Protein AF-A0A0F9DGE2-F1 (afdb_monomer_lite)

Organism: NCBI:txid412755

pLDDT: mean 84.99, std 13.44, range [42.97, 97.75]

Foldseek 3Di:
DPPQPFQDKDKDKAQAQALPDKDASVAWFQKKKKFWPDADDQKKKFKDQPSPDGPDIDGHDPDDRMDIGNGHTGRMMTIGIPHNPDIIMMIMITGD

Structure (mmCIF, N/CA/C/O backbone):
data_AF-A0A0F9DGE2-F1
#
_entry.id   AF-A0A0F9DGE2-F1
#
loop_
_atom_site.group_PDB
_atom_site.id
_atom_site.type_symbol
_atom_site.label_atom_id
_atom_site.label_alt_id
_atom_site.label_comp_id
_atom_site.label_asym_id
_atom_site.label_entity_id
_atom_site.label_seq_id
_atom_site.pdbx_PDB_ins_code
_atom_site.Cartn_x
_atom_site.Cartn_y
_atom_site.Cartn_z
_atom_site.occupancy
_atom_site.B_iso_or_equiv
_atom_site.auth_seq_id
_atom_site.auth_comp_id
_atom_site.auth_asym_id
_atom_site.auth_atom_id
_atom_site.pdbx_PDB_model_num
ATOM 1 N N . MET A 1 1 ? 24.549 9.721 -8.615 1.00 42.97 1 MET A N 1
ATOM 2 C CA . MET A 1 1 ? 23.236 9.064 -8.483 1.00 42.97 1 MET A CA 1
ATOM 3 C C . MET A 1 1 ? 22.305 9.758 -9.458 1.00 42.97 1 MET A C 1
ATOM 5 O O . MET A 1 1 ? 22.054 10.942 -9.276 1.00 42.97 1 MET A O 1
ATOM 9 N N . SER A 1 2 ? 21.914 9.107 -10.554 1.00 44.94 2 SER A N 1
ATOM 10 C CA . SER A 1 2 ? 20.834 9.635 -11.393 1.00 44.94 2 SER A CA 1
ATOM 11 C C . SER A 1 2 ? 19.549 9.560 -10.579 1.00 44.94 2 SER A C 1
ATOM 13 O O . SER A 1 2 ? 19.305 8.535 -9.950 1.00 44.94 2 SER A O 1
ATOM 15 N N . ALA A 1 3 ? 18.761 10.632 -10.552 1.00 54.97 3 ALA A N 1
ATOM 16 C CA . ALA A 1 3 ? 17.443 10.595 -9.936 1.00 54.97 3 ALA A CA 1
ATOM 17 C C . ALA A 1 3 ? 16.636 9.462 -10.587 1.00 54.97 3 ALA A C 1
ATOM 19 O O . ALA A 1 3 ? 16.430 9.494 -11.804 1.00 54.97 3 ALA A O 1
ATOM 20 N N . ASN A 1 4 ? 16.229 8.461 -9.801 1.00 56.50 4 ASN A N 1
ATOM 21 C CA . ASN A 1 4 ? 15.219 7.500 -10.230 1.00 56.50 4 ASN A CA 1
ATOM 22 C C . ASN A 1 4 ? 14.004 8.336 -10.631 1.00 56.50 4 ASN A C 1
ATOM 24 O O . ASN A 1 4 ? 13.444 9.062 -9.809 1.00 56.50 4 ASN A O 1
ATOM 28 N N . LYS A 1 5 ? 13.666 8.350 -11.921 1.00 62.47 5 LYS A N 1
ATOM 29 C CA . LYS A 1 5 ? 12.474 9.060 -12.374 1.00 62.47 5 LYS A CA 1
ATOM 30 C C . LYS A 1 5 ? 11.281 8.262 -11.861 1.00 62.47 5 LYS A C 1
ATOM 32 O O . LYS A 1 5 ? 11.125 7.103 -12.230 1.00 62.47 5 LYS A O 1
ATOM 37 N N . PHE A 1 6 ? 10.479 8.870 -10.991 1.00 66.44 6 PHE A N 1
ATOM 38 C CA . PHE A 1 6 ? 9.189 8.310 -10.606 1.00 66.44 6 PHE A CA 1
ATOM 39 C C . PHE A 1 6 ? 8.356 8.114 -11.871 1.00 66.44 6 PHE A C 1
ATOM 41 O O . PHE A 1 6 ? 8.149 9.060 -12.634 1.00 66.44 6 PHE A O 1
ATOM 48 N N . ASN A 1 7 ? 7.933 6.876 -12.103 1.00 83.75 7 ASN A N 1
ATOM 49 C CA . AS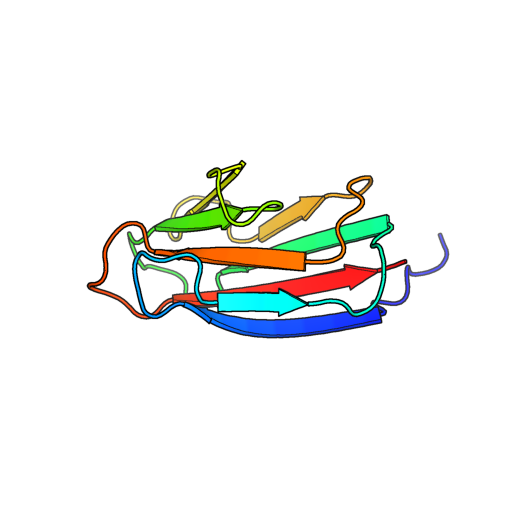N A 1 7 ? 7.156 6.498 -13.282 1.00 83.75 7 ASN A CA 1
ATOM 50 C C . ASN A 1 7 ? 5.662 6.372 -12.949 1.00 83.75 7 ASN A C 1
ATOM 52 O O . ASN A 1 7 ? 4.842 6.307 -13.858 1.00 83.75 7 ASN A O 1
ATOM 56 N N . TYR A 1 8 ? 5.311 6.379 -11.660 1.00 92.62 8 TYR A N 1
ATOM 57 C CA . TYR A 1 8 ? 3.940 6.326 -11.168 1.00 92.62 8 TYR A CA 1
ATOM 58 C C . TYR A 1 8 ? 3.775 7.162 -9.894 1.00 92.62 8 TYR A C 1
ATOM 60 O O . TYR A 1 8 ? 4.642 7.135 -9.015 1.00 92.62 8 TYR A O 1
ATOM 68 N N . PHE A 1 9 ? 2.652 7.877 -9.807 1.00 93.88 9 PHE A N 1
ATOM 69 C CA . PHE A 1 9 ? 2.201 8.625 -8.635 1.00 93.88 9 PHE A CA 1
ATOM 70 C C . PHE A 1 9 ? 0.674 8.576 -8.563 1.00 93.88 9 PHE A C 1
ATOM 72 O O . PHE A 1 9 ? 0.006 8.976 -9.519 1.00 93.88 9 PHE A O 1
ATOM 79 N N . GLU A 1 10 ? 0.128 8.157 -7.425 1.00 94.31 10 GLU A N 1
ATOM 80 C CA . GLU A 1 10 ? -1.312 8.212 -7.163 1.00 94.31 10 GLU A CA 1
ATOM 81 C C . GLU A 1 10 ? -1.597 8.448 -5.674 1.00 94.31 10 GLU A C 1
ATOM 83 O O . GLU A 1 10 ? -0.811 8.065 -4.807 1.00 94.31 10 GLU A O 1
ATOM 88 N N . ILE A 1 11 ? -2.728 9.093 -5.372 1.00 93.00 11 ILE A N 1
ATOM 89 C CA . ILE A 1 11 ? -3.289 9.160 -4.020 1.00 93.00 11 ILE A CA 1
ATOM 90 C C . ILE A 1 11 ? -4.639 8.454 -4.051 1.00 93.00 11 ILE A C 1
ATOM 92 O O . ILE A 1 11 ? -5.549 8.883 -4.757 1.00 93.00 11 ILE A O 1
ATOM 96 N N . LEU A 1 12 ? -4.763 7.388 -3.269 1.00 92.50 12 LEU A N 1
ATOM 97 C CA . LEU A 1 12 ? -5.941 6.531 -3.214 1.00 92.50 12 LEU A CA 1
ATOM 98 C C . LEU A 1 12 ? -6.654 6.706 -1.880 1.00 92.50 12 LEU A C 1
ATOM 100 O O . LEU A 1 12 ? -6.019 6.620 -0.832 1.00 92.50 12 LEU A O 1
ATOM 104 N N . THR A 1 13 ? -7.972 6.893 -1.902 1.00 91.25 13 THR A N 1
ATOM 105 C CA . THR A 1 13 ? -8.798 6.807 -0.692 1.00 91.25 13 THR A CA 1
ATOM 106 C C . THR A 1 13 ? -9.206 5.357 -0.458 1.00 91.25 13 THR A C 1
ATOM 108 O O . THR A 1 13 ? -9.772 4.724 -1.346 1.00 91.25 13 THR A O 1
ATOM 111 N N . VAL A 1 14 ? -8.938 4.842 0.739 1.00 90.00 14 VAL A N 1
ATOM 112 C CA . VAL A 1 14 ? -9.270 3.487 1.183 1.00 90.00 14 VAL A CA 1
ATOM 113 C C . VAL A 1 14 ? -10.561 3.559 2.004 1.00 90.00 14 VAL A C 1
ATOM 115 O O . VAL A 1 14 ? -10.537 4.161 3.078 1.00 90.00 14 VAL A O 1
ATOM 118 N N . PRO A 1 15 ? -11.700 3.032 1.505 1.00 85.94 15 PRO A N 1
ATOM 119 C CA . PRO A 1 15 ? -13.002 3.305 2.103 1.00 85.94 15 PRO A CA 1
ATOM 120 C C . PRO A 1 15 ? -13.563 2.176 2.970 1.00 85.94 15 PRO A C 1
ATOM 122 O O . PRO A 1 15 ? -14.609 2.357 3.585 1.00 85.94 15 PRO A O 1
ATOM 125 N N . ASN A 1 16 ? -12.953 0.991 2.961 1.00 83.62 16 ASN A N 1
ATOM 126 C CA . ASN A 1 16 ? -13.498 -0.189 3.625 1.00 83.62 16 ASN A CA 1
ATOM 127 C C . ASN A 1 16 ? -12.398 -1.194 3.997 1.00 83.62 16 ASN A C 1
ATOM 129 O O . ASN A 1 16 ? -11.218 -0.974 3.727 1.00 83.62 16 ASN A O 1
ATOM 133 N N . THR A 1 17 ? -12.810 -2.286 4.639 1.00 88.38 17 THR A N 1
ATOM 134 C CA . THR A 1 17 ? -11.948 -3.363 5.146 1.00 88.38 17 THR A CA 1
ATOM 135 C C . THR A 1 17 ? -11.595 -4.427 4.104 1.00 88.38 17 THR A C 1
ATOM 137 O O . THR A 1 17 ? -10.905 -5.390 4.426 1.00 88.38 17 THR A O 1
ATOM 140 N N . ASP A 1 18 ? -12.059 -4.277 2.863 1.00 88.19 18 ASP A N 1
ATOM 141 C CA . ASP A 1 18 ? -11.789 -5.227 1.788 1.00 88.19 18 ASP A CA 1
ATOM 142 C C . ASP A 1 18 ? -10.652 -4.700 0.903 1.00 88.19 18 ASP A C 1
ATOM 144 O O . ASP A 1 18 ? -10.532 -3.496 0.676 1.00 88.19 18 ASP A O 1
ATOM 148 N N . PHE A 1 19 ? -9.839 -5.593 0.326 1.00 89.00 19 PHE A N 1
ATOM 149 C CA . PHE A 1 19 ? -8.805 -5.241 -0.663 1.00 89.00 19 PHE A CA 1
ATOM 150 C C . PHE A 1 19 ? -9.410 -4.876 -2.036 1.00 89.00 19 PHE A C 1
ATOM 152 O O . PHE A 1 19 ? -9.076 -5.455 -3.075 1.00 89.00 19 PHE A O 1
ATOM 159 N N . GLY A 1 20 ? -10.349 -3.929 -2.038 1.00 86.56 20 GLY A N 1
ATOM 160 C CA . GLY A 1 20 ? -11.035 -3.413 -3.221 1.00 86.56 20 GLY A CA 1
ATOM 161 C C . GLY A 1 20 ? -10.333 -2.220 -3.871 1.00 86.56 20 GLY A C 1
ATOM 162 O O . GLY A 1 20 ? -10.626 -1.900 -5.021 1.00 86.56 20 GLY A O 1
ATOM 163 N N . ILE A 1 21 ? -9.404 -1.573 -3.162 1.00 93.00 21 ILE A N 1
ATOM 164 C CA . ILE A 1 21 ? -8.622 -0.442 -3.673 1.00 93.00 21 ILE A CA 1
ATOM 165 C C . ILE A 1 21 ? -7.244 -0.924 -4.093 1.00 93.00 21 ILE A C 1
ATOM 167 O O . ILE A 1 21 ? -6.599 -1.667 -3.356 1.00 93.00 21 ILE A O 1
ATOM 171 N N . VAL A 1 22 ? -6.795 -0.494 -5.271 1.00 96.00 22 VAL A N 1
ATOM 172 C CA . VAL A 1 22 ? -5.550 -0.950 -5.888 1.00 96.00 22 VAL A CA 1
ATOM 173 C C . VAL A 1 22 ? -4.805 0.214 -6.531 1.00 96.00 22 VAL A C 1
ATOM 175 O O . VAL A 1 22 ? -5.393 0.993 -7.275 1.00 96.00 22 VAL A O 1
ATOM 178 N N . ALA A 1 23 ? -3.508 0.301 -6.258 1.00 96.56 23 ALA A N 1
ATOM 179 C CA . ALA A 1 23 ? -2.558 1.026 -7.088 1.00 96.56 23 ALA A CA 1
ATOM 180 C C . ALA A 1 23 ? -2.045 0.058 -8.155 1.00 96.56 23 ALA A C 1
ATOM 182 O O . ALA A 1 23 ? -1.395 -0.924 -7.805 1.00 96.56 23 ALA A O 1
ATOM 183 N N . ASP A 1 24 ? -2.355 0.299 -9.428 1.00 96.31 24 ASP A N 1
ATOM 184 C CA . ASP A 1 24 ? -1.859 -0.495 -10.559 1.00 96.31 24 ASP A CA 1
ATOM 185 C C . ASP A 1 24 ? -0.857 0.342 -11.352 1.00 96.31 24 ASP A C 1
ATOM 187 O O . ASP A 1 24 ? -1.218 1.320 -12.006 1.00 96.31 24 ASP A O 1
ATOM 191 N N . PHE A 1 25 ? 0.419 -0.027 -11.268 1.00 93.50 25 PHE A N 1
ATOM 192 C CA . PHE A 1 25 ? 1.503 0.784 -11.813 1.00 93.50 25 PHE A CA 1
ATOM 193 C C . PHE A 1 25 ? 1.553 0.739 -13.342 1.00 93.50 25 PHE A C 1
ATOM 195 O O . PHE A 1 25 ? 2.132 1.627 -13.965 1.00 93.50 25 PHE A O 1
ATOM 202 N N . GLY A 1 26 ? 1.008 -0.316 -13.962 1.00 93.31 26 GLY A N 1
ATOM 203 C CA . GLY A 1 26 ? 1.177 -0.586 -15.394 1.00 93.31 26 GLY A CA 1
ATOM 204 C C . GLY A 1 26 ? 2.589 -1.048 -15.796 1.00 93.31 26 GLY A C 1
ATOM 205 O O . GLY A 1 26 ? 2.859 -1.228 -16.983 1.00 93.31 26 GLY A O 1
ATOM 206 N N . PHE A 1 27 ? 3.488 -1.262 -14.832 1.00 92.25 27 PHE A N 1
ATOM 207 C CA . PHE A 1 27 ? 4.833 -1.822 -15.006 1.00 92.25 27 PHE A CA 1
ATOM 208 C C . PHE A 1 27 ? 5.269 -2.572 -13.739 1.00 92.25 27 PHE A C 1
ATOM 210 O O . PHE A 1 27 ? 4.666 -2.414 -12.683 1.00 92.25 27 PHE A O 1
ATOM 217 N N . VAL A 1 28 ? 6.322 -3.388 -13.832 1.00 93.62 28 VAL A N 1
ATOM 218 C CA . VAL A 1 28 ? 6.958 -3.998 -12.651 1.00 93.62 28 VAL A CA 1
ATOM 219 C C . VAL A 1 28 ? 7.945 -2.996 -12.059 1.00 93.62 28 VAL A C 1
ATOM 221 O O . VAL A 1 28 ? 8.892 -2.603 -12.741 1.00 93.62 28 VAL A O 1
ATOM 224 N N . SER A 1 29 ? 7.727 -2.571 -10.816 1.00 95.00 29 SER A N 1
ATOM 225 C CA . SER A 1 29 ? 8.577 -1.591 -10.138 1.00 95.00 29 SER A CA 1
ATOM 226 C C . SER A 1 29 ? 9.986 -2.126 -9.873 1.00 95.00 29 SER A C 1
ATOM 228 O O . SER A 1 29 ? 10.179 -3.318 -9.656 1.00 95.00 29 SER A O 1
ATOM 230 N N . ALA A 1 30 ? 10.981 -1.245 -9.824 1.00 94.00 30 ALA A N 1
ATOM 231 C CA . ALA A 1 30 ? 12.248 -1.485 -9.131 1.00 94.00 30 ALA A CA 1
ATOM 232 C C . ALA A 1 30 ? 12.124 -1.183 -7.629 1.00 94.00 30 ALA A C 1
ATOM 234 O O . ALA A 1 30 ? 12.807 -1.792 -6.809 1.00 94.00 30 ALA A O 1
ATOM 235 N N . GLY A 1 31 ? 11.216 -0.274 -7.278 1.00 94.06 31 GLY A N 1
ATOM 236 C CA . GLY A 1 31 ? 10.868 0.049 -5.908 1.00 94.06 31 GLY A CA 1
ATOM 237 C C . GLY A 1 31 ? 9.682 1.002 -5.828 1.00 94.06 31 GLY A C 1
ATOM 238 O O . GLY A 1 31 ? 9.210 1.517 -6.848 1.00 94.06 31 GLY A O 1
ATOM 239 N N . PHE A 1 32 ? 9.180 1.198 -4.614 1.00 94.75 32 PHE A N 1
ATOM 240 C CA . PHE A 1 32 ? 8.039 2.068 -4.354 1.00 94.75 32 PHE A CA 1
ATOM 241 C C . PHE A 1 32 ? 8.044 2.646 -2.939 1.00 94.75 32 PHE A C 1
ATOM 243 O O . PHE A 1 32 ? 8.682 2.124 -2.024 1.00 94.75 32 PHE A O 1
ATOM 250 N N . LEU A 1 33 ? 7.296 3.730 -2.767 1.00 94.25 33 LEU A N 1
ATOM 251 C CA . LEU A 1 33 ? 7.033 4.400 -1.507 1.00 94.25 33 LEU A CA 1
ATOM 252 C C . LEU A 1 33 ? 5.526 4.428 -1.249 1.00 94.25 33 LEU A C 1
ATOM 254 O O . LEU A 1 33 ? 4.741 4.766 -2.134 1.00 94.25 33 LEU A O 1
ATOM 258 N N . LEU A 1 34 ? 5.141 4.093 -0.023 1.00 93.69 34 LEU A N 1
ATOM 259 C CA . LEU A 1 34 ? 3.776 4.164 0.490 1.00 93.69 34 LEU A CA 1
ATOM 260 C C . LEU A 1 34 ? 3.735 5.175 1.626 1.00 93.69 34 LEU A C 1
ATOM 262 O O . LEU A 1 34 ? 4.558 5.081 2.528 1.00 93.69 34 LEU A O 1
ATOM 266 N N . ALA A 1 35 ? 2.792 6.109 1.626 1.00 90.94 35 ALA A N 1
ATOM 267 C CA . ALA A 1 35 ? 2.672 7.107 2.685 1.00 90.94 35 ALA A CA 1
ATOM 268 C C . ALA A 1 35 ? 1.212 7.421 2.999 1.00 90.94 35 ALA A C 1
ATOM 270 O O . ALA A 1 35 ? 0.400 7.556 2.088 1.00 90.94 35 ALA A O 1
ATOM 271 N N . LEU A 1 36 ? 0.872 7.590 4.277 1.00 88.75 36 LEU A N 1
ATOM 272 C CA . LEU A 1 36 ? -0.437 8.130 4.648 1.00 88.75 36 LEU A CA 1
ATOM 273 C C . LEU A 1 36 ? -0.423 9.644 4.457 1.00 88.75 36 LEU A C 1
ATOM 275 O O . LEU A 1 36 ? 0.519 10.318 4.865 1.00 88.75 36 LEU A O 1
ATOM 279 N N . THR A 1 37 ? -1.471 10.194 3.846 1.00 83.44 37 THR A N 1
ATOM 280 C CA . THR A 1 37 ? -1.567 11.648 3.629 1.00 83.44 37 THR A CA 1
ATOM 281 C C . THR A 1 37 ? -2.315 12.373 4.747 1.00 83.44 37 THR A C 1
ATOM 283 O O . THR A 1 37 ? -2.286 13.599 4.800 1.00 83.44 37 THR A O 1
ATOM 286 N N . SER A 1 38 ? -2.998 11.642 5.631 1.00 71.44 38 SER A N 1
ATOM 287 C CA . SER A 1 38 ? -3.696 12.183 6.800 1.00 71.44 38 SER A CA 1
ATOM 288 C C . SER A 1 38 ? -2.955 11.804 8.080 1.00 71.44 38 SER A C 1
ATOM 290 O O . SER A 1 38 ? -2.889 10.626 8.436 1.00 71.44 38 SER A O 1
ATOM 292 N N . SER A 1 39 ? -2.417 12.799 8.781 1.00 60.94 39 SER A N 1
ATOM 293 C CA . SER A 1 39 ? -1.804 12.620 10.096 1.00 60.94 39 SER A CA 1
ATOM 294 C C . SER A 1 39 ? -2.862 12.668 11.207 1.00 60.94 39 SER A C 1
ATOM 296 O O . SER A 1 39 ? -3.877 13.355 11.096 1.00 60.94 39 SER A O 1
ATOM 298 N N . GLY A 1 40 ? -2.635 11.920 12.291 1.00 59.66 40 GLY A N 1
ATOM 299 C CA . GLY A 1 40 ? -3.450 11.987 13.513 1.00 59.66 40 GLY A CA 1
ATOM 300 C C . GLY A 1 40 ? -4.635 11.020 13.606 1.00 59.66 40 GLY A C 1
ATOM 301 O O . GLY A 1 40 ? -5.285 10.993 14.648 1.00 59.66 40 GLY A O 1
ATOM 302 N N . ALA A 1 41 ? -4.896 10.203 12.582 1.00 62.34 41 ALA A N 1
ATOM 303 C CA . ALA A 1 41 ? -5.825 9.079 12.696 1.00 62.34 41 ALA A CA 1
ATOM 304 C C . ALA A 1 41 ? -5.154 7.898 13.419 1.00 62.34 41 ALA A C 1
ATOM 306 O O . ALA A 1 41 ? -4.015 7.553 13.108 1.00 62.34 41 ALA A O 1
ATOM 30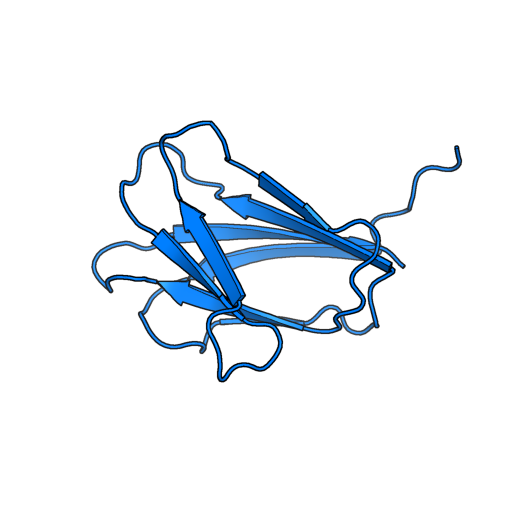7 N N . SER A 1 42 ? -5.864 7.270 14.363 1.00 69.44 42 SER A N 1
ATOM 308 C CA . SER A 1 42 ? -5.468 5.994 14.986 1.00 69.44 42 SER A CA 1
ATOM 309 C C . SER A 1 42 ? -5.596 4.802 14.038 1.00 69.44 42 SER A C 1
ATOM 311 O O . SER A 1 42 ? -5.200 3.691 14.389 1.00 69.44 42 SER A O 1
ATOM 313 N N . ASP A 1 43 ? -6.184 5.034 12.869 1.00 76.12 43 ASP A N 1
ATOM 314 C CA . ASP A 1 43 ? -6.600 3.997 11.947 1.00 76.12 43 ASP A CA 1
ATOM 315 C C . ASP A 1 43 ? -5.409 3.417 11.183 1.00 76.12 43 ASP A C 1
ATOM 317 O O . ASP A 1 43 ? -4.401 4.080 10.910 1.00 76.12 43 ASP A O 1
ATOM 321 N N . ILE A 1 44 ? -5.543 2.135 10.866 1.00 86.88 44 ILE A N 1
ATOM 322 C CA . ILE A 1 44 ? -4.522 1.319 10.225 1.00 86.88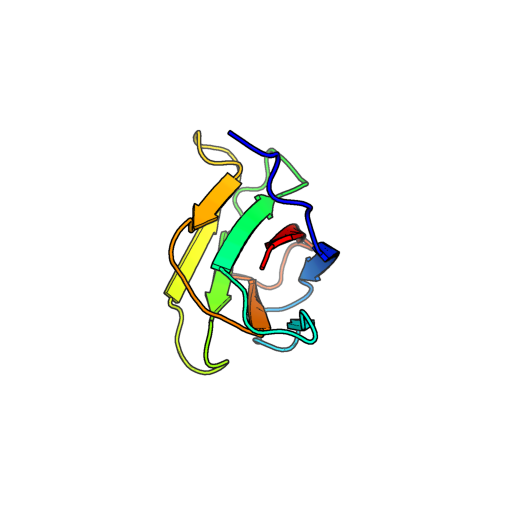 44 ILE A CA 1
ATOM 323 C C . ILE A 1 44 ? -4.983 1.016 8.797 1.00 86.88 44 ILE A C 1
ATOM 325 O O . ILE A 1 44 ? -6.130 0.625 8.577 1.00 86.88 44 ILE A O 1
ATOM 329 N N . VAL A 1 45 ? -4.078 1.170 7.830 1.00 90.56 45 VAL A N 1
ATOM 330 C CA . VAL A 1 45 ? -4.252 0.672 6.460 1.00 90.56 45 VAL A CA 1
ATOM 331 C C . VAL A 1 45 ? -3.388 -0.564 6.273 1.00 90.56 45 VAL A C 1
ATOM 333 O O . VAL A 1 45 ? -2.163 -0.491 6.350 1.00 90.56 45 VAL A O 1
ATOM 336 N N . TYR A 1 46 ? -4.011 -1.694 5.974 1.00 93.38 46 TYR A N 1
ATOM 337 C CA . TYR A 1 46 ? -3.333 -2.878 5.475 1.00 93.38 46 TYR A CA 1
ATOM 338 C C . TYR A 1 46 ? -2.942 -2.692 4.013 1.00 93.38 46 TYR A C 1
ATOM 340 O O . TYR A 1 46 ? -3.731 -2.182 3.216 1.00 93.38 46 TYR A O 1
ATOM 348 N N . TYR A 1 47 ? -1.751 -3.162 3.643 1.00 94.94 47 TYR A N 1
ATOM 349 C CA . TYR A 1 47 ? -1.373 -3.329 2.242 1.00 94.94 47 TYR A CA 1
ATOM 350 C C . TYR A 1 47 ? -1.103 -4.797 1.906 1.00 94.94 47 TYR A C 1
ATOM 352 O O . TYR A 1 47 ? -0.635 -5.585 2.736 1.00 94.94 47 TYR A O 1
ATOM 360 N N . SER A 1 48 ? -1.394 -5.156 0.661 1.00 96.31 48 SER A N 1
ATOM 361 C CA . SER A 1 48 ? -1.199 -6.487 0.100 1.00 96.31 48 SER A CA 1
ATOM 362 C C . SER A 1 48 ? -0.584 -6.397 -1.292 1.00 96.31 48 SER A C 1
ATOM 364 O O . SER A 1 48 ? -0.882 -5.475 -2.048 1.00 96.31 48 SER A O 1
ATOM 366 N N . PHE A 1 49 ? 0.255 -7.371 -1.636 1.00 95.88 49 PHE A N 1
ATOM 367 C CA . PHE A 1 49 ? 0.851 -7.512 -2.967 1.00 95.88 49 PHE A CA 1
ATOM 368 C C . PHE A 1 49 ? 0.215 -8.635 -3.795 1.00 95.88 49 PHE A C 1
ATOM 370 O O . PHE A 1 49 ? 0.545 -8.808 -4.962 1.00 95.88 49 PHE A O 1
ATOM 377 N N . ASP A 1 50 ? -0.704 -9.401 -3.205 1.00 94.94 50 ASP A N 1
ATOM 378 C CA . ASP A 1 50 ? -1.375 -10.536 -3.848 1.00 94.94 50 ASP A CA 1
ATOM 379 C C . ASP A 1 50 ? -2.907 -10.485 -3.722 1.00 94.94 50 ASP A C 1
ATOM 381 O O . ASP A 1 50 ? -3.580 -11.416 -4.157 1.00 94.94 50 ASP A O 1
ATOM 385 N N . GLN A 1 51 ? -3.454 -9.418 -3.125 1.00 94.75 51 GLN A N 1
ATOM 386 C CA . GLN A 1 51 ? -4.875 -9.222 -2.801 1.00 94.75 51 GLN A CA 1
ATOM 387 C C . GLN A 1 51 ? -5.456 -10.214 -1.771 1.00 94.75 51 GLN A C 1
ATOM 389 O O . GLN A 1 51 ? -6.627 -10.119 -1.408 1.00 94.75 51 GLN A O 1
ATOM 394 N N . LEU A 1 52 ? -4.666 -11.164 -1.275 1.00 92.00 52 LEU A N 1
ATOM 395 C CA . LEU A 1 52 ? -5.142 -12.261 -0.430 1.00 92.00 52 LEU A CA 1
ATOM 396 C C . LEU A 1 52 ? -4.567 -12.186 0.979 1.00 92.00 52 LEU A C 1
ATOM 398 O O . LEU A 1 52 ? -5.241 -12.542 1.945 1.00 92.00 52 LEU A O 1
ATOM 402 N N . THR A 1 53 ? -3.322 -11.736 1.103 1.00 94.12 53 THR A N 1
ATOM 403 C CA . THR A 1 53 ? -2.583 -11.732 2.359 1.00 94.12 53 THR A CA 1
ATOM 404 C C . THR A 1 53 ? -2.167 -10.323 2.757 1.00 94.12 53 THR A C 1
ATOM 406 O O . THR A 1 53 ? -1.745 -9.504 1.934 1.00 94.12 53 THR A O 1
ATOM 409 N N . ILE A 1 54 ? -2.280 -10.034 4.054 1.00 95.44 54 ILE A N 1
ATOM 410 C CA . ILE A 1 54 ? -1.774 -8.795 4.642 1.00 95.44 54 ILE A CA 1
ATOM 411 C C . ILE A 1 54 ? -0.252 -8.900 4.698 1.00 95.44 54 ILE A C 1
ATOM 413 O O . ILE A 1 54 ? 0.295 -9.743 5.407 1.00 95.44 54 ILE A O 1
ATOM 417 N N . HIS A 1 55 ? 0.428 -8.031 3.957 1.00 95.25 55 HIS A N 1
ATOM 418 C CA . HIS A 1 55 ? 1.888 -7.987 3.919 1.00 95.25 55 HIS A CA 1
ATOM 419 C C . HIS A 1 55 ? 2.469 -6.973 4.902 1.00 95.25 55 HIS A C 1
ATOM 421 O O . HIS A 1 55 ? 3.617 -7.108 5.328 1.00 95.25 55 HIS A O 1
ATOM 427 N N . GLY A 1 56 ? 1.674 -5.980 5.288 1.00 93.31 56 GLY A N 1
ATOM 428 C CA . GLY A 1 56 ? 2.019 -5.058 6.351 1.00 93.31 56 GLY A CA 1
ATOM 429 C C . GLY A 1 56 ? 0.967 -3.981 6.545 1.00 93.31 56 GLY A C 1
ATOM 430 O O . GLY A 1 56 ? -0.145 -4.063 6.019 1.00 93.31 56 GLY A O 1
ATOM 431 N N . VAL A 1 57 ? 1.344 -2.981 7.336 1.00 91.38 57 VAL A N 1
ATOM 432 C CA . VAL A 1 57 ? 0.468 -1.904 7.796 1.00 91.38 57 VAL A CA 1
ATOM 433 C C . VAL A 1 57 ? 1.097 -0.536 7.571 1.00 91.38 57 VAL A C 1
ATOM 435 O O . VAL A 1 57 ? 2.316 -0.381 7.657 1.00 91.38 57 VAL A O 1
ATOM 438 N N . LEU A 1 58 ? 0.248 0.458 7.336 1.00 88.50 58 LEU A N 1
ATOM 439 C CA . LEU A 1 58 ? 0.536 1.881 7.459 1.00 88.50 58 LEU A CA 1
ATOM 440 C C . LEU A 1 58 ? -0.330 2.416 8.603 1.00 88.50 58 LEU A C 1
ATOM 442 O O . LEU A 1 58 ? -1.536 2.178 8.608 1.00 88.50 58 LEU A O 1
ATOM 446 N N . GLN A 1 59 ? 0.255 3.128 9.564 1.00 83.19 59 GLN A N 1
ATOM 447 C CA . GLN A 1 59 ? -0.475 3.656 10.720 1.00 83.19 59 GLN A CA 1
ATOM 448 C C . GLN A 1 59 ? -0.086 5.112 10.984 1.00 83.19 59 GLN A C 1
ATOM 450 O O . GLN A 1 59 ? 1.096 5.455 10.999 1.00 83.19 59 GLN A O 1
ATOM 455 N N . GLY A 1 60 ? -1.085 5.968 11.205 1.00 71.44 60 GLY A N 1
ATOM 456 C CA . GLY A 1 60 ? -0.875 7.363 11.585 1.00 71.44 60 GLY A CA 1
ATOM 457 C C . GLY A 1 60 ? -0.482 7.521 13.060 1.00 71.44 60 GLY A C 1
ATOM 458 O O . GLY A 1 60 ? -0.883 6.742 13.919 1.00 71.44 60 GLY A O 1
ATOM 459 N N . GLY A 1 61 ? 0.291 8.565 13.380 1.00 63.84 61 GLY A N 1
ATOM 460 C CA . GLY A 1 61 ? 0.486 9.027 14.765 1.00 63.84 61 GLY A CA 1
ATOM 461 C C . GLY A 1 61 ? 1.763 8.578 15.487 1.00 63.84 61 GLY A C 1
ATOM 462 O O . GLY A 1 61 ? 2.067 9.132 16.542 1.00 63.84 61 GLY A O 1
ATOM 463 N N . THR A 1 62 ? 2.563 7.661 14.935 1.00 52.59 62 THR A N 1
ATOM 464 C CA . THR A 1 62 ? 3.839 7.230 15.542 1.00 52.59 62 THR A CA 1
ATOM 465 C C . THR A 1 62 ? 4.954 7.081 14.501 1.00 52.59 62 THR A C 1
ATOM 467 O O . THR A 1 62 ? 5.221 6.000 14.003 1.00 52.59 62 THR A O 1
ATOM 470 N N . VAL A 1 63 ? 5.656 8.177 14.190 1.00 55.47 63 VAL A N 1
ATOM 471 C CA . VAL A 1 63 ? 7.002 8.206 13.555 1.00 55.47 63 VAL A CA 1
ATOM 472 C C . VAL A 1 63 ? 7.168 7.517 12.178 1.00 55.47 63 VAL A C 1
ATOM 474 O O . VAL A 1 63 ? 8.218 7.679 11.567 1.00 55.47 63 VAL A O 1
ATOM 477 N N . PHE A 1 64 ? 6.157 6.870 11.591 1.00 55.38 64 PHE A N 1
ATOM 478 C CA . PHE A 1 64 ? 6.254 6.332 10.228 1.00 55.38 64 PHE A CA 1
ATOM 479 C C . PHE A 1 64 ? 5.065 6.731 9.355 1.00 55.38 64 PHE A C 1
ATOM 481 O O . PHE A 1 64 ? 4.085 6.011 9.208 1.00 55.38 64 PHE A O 1
ATOM 488 N N . GLU A 1 65 ? 5.207 7.901 8.732 1.00 70.44 65 GLU A N 1
ATOM 489 C CA . GLU A 1 65 ? 4.281 8.453 7.734 1.00 70.44 65 GLU A CA 1
ATOM 490 C C . GLU A 1 65 ? 4.620 7.999 6.300 1.00 70.44 65 GLU A C 1
ATOM 492 O O . GLU A 1 65 ? 3.882 8.315 5.370 1.00 70.44 65 GLU A O 1
ATOM 497 N N . ALA A 1 66 ? 5.705 7.230 6.115 1.00 84.25 66 ALA A N 1
ATOM 498 C CA . ALA A 1 66 ? 6.072 6.615 4.842 1.00 84.25 66 ALA A CA 1
ATOM 499 C C . ALA A 1 66 ? 6.894 5.319 5.012 1.00 84.25 66 ALA A C 1
ATOM 501 O O . ALA A 1 66 ? 7.763 5.236 5.880 1.00 84.25 66 ALA A O 1
ATOM 502 N N . LEU A 1 67 ? 6.660 4.335 4.140 1.00 90.44 67 LEU A N 1
ATOM 503 C CA . LEU A 1 67 ? 7.454 3.119 3.955 1.00 90.44 67 LEU A CA 1
ATOM 504 C C . LEU A 1 67 ? 8.064 3.122 2.552 1.00 90.44 67 LEU A C 1
ATOM 506 O O . LEU A 1 67 ? 7.339 3.287 1.575 1.00 90.44 67 LEU A O 1
ATOM 510 N N . ALA A 1 68 ? 9.374 2.903 2.452 1.00 92.19 68 ALA A N 1
ATOM 511 C CA . ALA A 1 68 ? 10.086 2.786 1.182 1.00 92.19 68 ALA A CA 1
ATOM 512 C C . ALA A 1 68 ? 10.592 1.353 0.970 1.00 92.19 68 ALA A C 1
ATOM 514 O O . ALA A 1 68 ? 11.101 0.716 1.893 1.00 92.19 68 ALA A O 1
ATOM 515 N N . PHE A 1 69 ? 10.465 0.865 -0.260 1.00 93.00 69 PHE A N 1
ATOM 516 C CA . PHE A 1 69 ? 10.888 -0.458 -0.696 1.00 93.00 69 PHE A CA 1
ATOM 517 C C . PHE A 1 69 ? 11.793 -0.312 -1.920 1.00 93.00 69 PHE A C 1
ATOM 519 O O . PHE A 1 69 ? 11.300 -0.194 -3.035 1.00 93.00 69 PHE A O 1
ATOM 526 N N . ASP A 1 70 ? 13.112 -0.342 -1.725 1.00 86.81 70 ASP A N 1
ATOM 527 C CA . ASP A 1 70 ? 14.084 -0.021 -2.788 1.00 86.81 70 ASP A CA 1
ATOM 528 C C . ASP A 1 70 ? 14.495 -1.204 -3.690 1.00 86.81 70 ASP A C 1
ATOM 530 O O . ASP A 1 70 ? 15.212 -1.004 -4.667 1.00 86.81 70 ASP A O 1
ATOM 534 N N . SER A 1 71 ? 14.037 -2.423 -3.382 1.00 85.88 71 SER A N 1
ATOM 535 C CA . SER A 1 71 ? 14.344 -3.647 -4.150 1.00 85.88 71 SER A CA 1
ATOM 536 C C . SER A 1 71 ? 13.161 -4.613 -4.195 1.00 85.88 71 SER A C 1
ATOM 538 O O . SER A 1 71 ? 13.333 -5.835 -4.134 1.00 85.88 71 SER A O 1
ATOM 540 N N . ARG A 1 72 ? 11.938 -4.074 -4.210 1.00 89.19 72 ARG A N 1
ATOM 541 C CA . ARG A 1 72 ? 10.721 -4.879 -4.285 1.00 89.19 72 ARG A CA 1
ATOM 542 C C . ARG A 1 72 ? 10.030 -4.657 -5.624 1.00 89.19 72 ARG A C 1
ATOM 544 O O . ARG A 1 72 ? 9.747 -3.527 -6.018 1.00 89.19 72 ARG A O 1
ATOM 551 N N . HIS A 1 73 ? 9.771 -5.769 -6.300 1.00 93.12 73 HIS A N 1
ATOM 552 C CA . HIS A 1 73 ? 9.260 -5.797 -7.660 1.00 93.12 73 HIS A CA 1
ATOM 553 C C . HIS A 1 73 ? 7.784 -6.156 -7.657 1.00 93.12 73 HIS A C 1
ATOM 555 O O . HIS A 1 73 ? 7.436 -7.331 -7.664 1.00 93.12 73 HIS A O 1
ATOM 561 N N . GLU A 1 74 ? 6.931 -5.139 -7.643 1.00 95.44 74 GLU A N 1
ATOM 562 C CA . GLU A 1 74 ? 5.484 -5.311 -7.699 1.00 95.44 74 GLU A CA 1
ATOM 563 C C . GLU A 1 74 ? 4.933 -4.528 -8.884 1.00 95.44 74 GLU A C 1
ATOM 565 O O . GLU A 1 74 ? 5.512 -3.535 -9.319 1.00 95.44 74 GLU A O 1
ATOM 570 N N . SER A 1 75 ? 3.812 -4.985 -9.431 1.00 95.50 75 SER A N 1
ATOM 571 C CA . SER A 1 75 ? 3.053 -4.207 -10.422 1.00 95.50 75 SER A CA 1
ATOM 572 C C . SER A 1 75 ? 1.784 -3.604 -9.839 1.00 95.50 75 SER A C 1
ATOM 574 O O . SER A 1 75 ? 1.213 -2.694 -10.436 1.00 95.50 75 SER A O 1
ATOM 576 N N . LYS A 1 76 ? 1.346 -4.114 -8.681 1.00 97.06 76 LYS A N 1
ATOM 577 C CA . LYS A 1 76 ? 0.118 -3.709 -8.014 1.00 97.06 76 LYS A CA 1
ATOM 578 C C . LYS A 1 76 ? 0.268 -3.769 -6.504 1.00 97.06 76 LYS A C 1
ATOM 580 O O . LYS A 1 76 ? 0.992 -4.616 -5.984 1.00 97.06 76 LYS A O 1
ATOM 585 N N . ILE A 1 77 ? -0.456 -2.897 -5.814 1.00 97.56 77 ILE A N 1
ATOM 586 C CA . ILE A 1 77 ? -0.584 -2.915 -4.357 1.00 97.56 77 ILE A CA 1
ATOM 587 C C . ILE A 1 77 ? -2.045 -2.674 -4.012 1.00 97.56 77 ILE A C 1
ATOM 589 O O . ILE A 1 77 ? -2.636 -1.703 -4.479 1.00 97.56 77 ILE A O 1
ATOM 593 N N . TRP A 1 78 ? -2.619 -3.546 -3.194 1.00 97.75 78 TRP A N 1
ATOM 594 C CA . TRP A 1 78 ? -3.983 -3.414 -2.704 1.00 97.75 78 TRP A CA 1
ATOM 595 C C . TRP A 1 78 ? -3.998 -2.866 -1.289 1.00 97.75 78 TRP A C 1
ATOM 597 O O . TRP A 1 78 ? -3.114 -3.185 -0.494 1.00 97.75 78 TRP A O 1
ATOM 607 N N . PHE A 1 79 ? -5.028 -2.090 -0.970 1.00 95.19 79 PHE A N 1
ATOM 608 C CA . PHE A 1 79 ? -5.197 -1.458 0.332 1.00 95.19 79 PHE A CA 1
ATOM 609 C C . PHE A 1 79 ? -6.561 -1.781 0.932 1.00 95.19 79 PHE A C 1
ATOM 611 O O . PHE A 1 79 ? -7.557 -1.857 0.212 1.00 95.19 79 PHE A O 1
ATOM 618 N N . ALA A 1 80 ? -6.582 -1.944 2.250 1.00 93.25 80 ALA A N 1
ATOM 619 C CA . ALA A 1 80 ? -7.780 -2.151 3.053 1.00 93.25 80 ALA A CA 1
ATOM 620 C C . ALA A 1 80 ? -7.615 -1.441 4.400 1.00 93.25 80 ALA A C 1
ATOM 622 O O . ALA A 1 80 ? -6.499 -1.303 4.896 1.00 93.25 80 ALA A O 1
ATOM 623 N N . LEU A 1 81 ? -8.704 -0.983 5.004 1.00 90.31 81 LEU A N 1
ATOM 624 C CA . LEU A 1 81 ? -8.690 -0.475 6.373 1.00 90.31 81 LEU A CA 1
ATOM 625 C C . LEU A 1 81 ? -8.722 -1.627 7.375 1.00 90.31 81 LEU A C 1
ATOM 627 O O . LEU A 1 81 ? -9.292 -2.681 7.103 1.00 90.31 81 LEU A O 1
ATOM 631 N N . ASP A 1 82 ? -8.182 -1.396 8.565 1.00 88.06 82 ASP A N 1
ATOM 632 C CA . ASP A 1 82 ? -8.387 -2.303 9.696 1.00 88.06 82 ASP A CA 1
ATOM 633 C C . ASP A 1 82 ? -9.825 -2.266 10.216 1.00 88.06 82 ASP A C 1
ATOM 635 O O . ASP A 1 82 ? -10.438 -3.297 10.484 1.00 88.06 82 ASP A O 1
ATOM 639 N N . THR A 1 83 ? -10.406 -1.068 10.270 1.00 78.81 83 THR A N 1
ATOM 640 C CA . THR A 1 83 ? -11.814 -0.868 10.620 1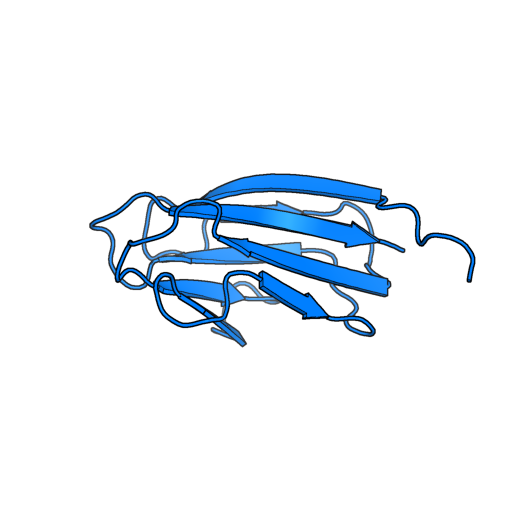.00 78.81 83 THR A CA 1
ATOM 641 C C . THR A 1 83 ? -12.463 0.115 9.648 1.00 78.81 83 THR A C 1
ATOM 643 O O . THR A 1 83 ? -11.818 1.041 9.164 1.00 78.81 83 THR A O 1
ATOM 646 N N . GLY A 1 84 ? -13.740 -0.093 9.321 1.00 66.38 84 GLY A N 1
ATOM 647 C CA . GLY A 1 84 ? -14.451 0.674 8.287 1.00 66.38 84 GLY A CA 1
ATOM 648 C C . GLY A 1 84 ? -14.919 2.075 8.702 1.00 66.38 84 GLY A C 1
ATOM 649 O O . GLY A 1 84 ? -15.749 2.654 8.009 1.00 66.38 84 GLY A O 1
ATOM 650 N N . GLU A 1 85 ? -14.450 2.602 9.833 1.00 65.38 85 GLU A N 1
ATOM 651 C CA . GLU A 1 85 ? -14.999 3.826 10.435 1.00 65.38 85 GLU A CA 1
ATOM 652 C C . GLU A 1 85 ? -14.424 5.117 9.820 1.00 65.38 85 GLU A C 1
ATOM 654 O O . GLU A 1 85 ? -15.069 6.166 9.872 1.00 65.38 85 GLU A O 1
ATOM 659 N N . SER A 1 86 ? -13.250 5.050 9.181 1.00 70.12 86 SER A N 1
ATOM 660 C CA . SER A 1 86 ? -12.528 6.228 8.678 1.00 70.12 86 SER A CA 1
ATOM 661 C C . SER A 1 86 ? -12.088 6.086 7.229 1.00 70.12 86 SER A C 1
ATOM 663 O O . SER A 1 86 ? -11.557 5.061 6.828 1.00 70.12 86 SER A O 1
ATOM 665 N N . LEU A 1 87 ? -12.203 7.161 6.448 1.00 76.75 87 LEU A N 1
ATOM 666 C CA . LEU A 1 87 ? -11.594 7.239 5.118 1.00 76.75 87 LEU A CA 1
ATOM 667 C C . LEU A 1 87 ? -10.137 7.690 5.251 1.00 76.75 87 LEU A C 1
ATOM 669 O O . LEU A 1 87 ? -9.877 8.843 5.601 1.00 76.75 87 LEU A O 1
ATOM 673 N N . LEU A 1 88 ? -9.190 6.809 4.934 1.00 85.62 88 LEU A N 1
ATOM 674 C CA . LEU A 1 88 ? -7.768 7.156 4.882 1.00 85.62 88 LEU A CA 1
ATOM 675 C C . LEU A 1 88 ? -7.289 7.281 3.443 1.00 85.62 88 LEU A C 1
ATOM 677 O O . LEU A 1 88 ? -7.769 6.584 2.556 1.00 85.62 88 LEU A O 1
ATOM 681 N N . SER A 1 89 ? -6.333 8.177 3.208 1.00 89.12 89 SER A N 1
ATOM 682 C CA . SER A 1 89 ? -5.716 8.341 1.892 1.00 89.12 89 SER A CA 1
ATOM 683 C C . SER A 1 89 ? -4.250 7.917 1.914 1.00 89.12 89 SER A C 1
ATOM 685 O O . SER A 1 89 ? -3.490 8.302 2.806 1.00 89.12 89 SER A O 1
ATOM 687 N N . VAL A 1 90 ? -3.869 7.108 0.927 1.00 91.69 90 VAL A N 1
ATOM 688 C CA . VAL A 1 90 ? -2.523 6.564 0.739 1.00 91.69 90 VAL A CA 1
ATOM 689 C C . VAL A 1 90 ? -1.919 7.178 -0.517 1.00 91.69 90 VAL A C 1
ATOM 691 O O . VAL A 1 90 ? -2.458 7.022 -1.609 1.00 91.69 90 VAL A O 1
ATOM 694 N N . ARG A 1 91 ? -0.784 7.858 -0.371 1.00 93.44 91 ARG A N 1
ATOM 695 C CA . ARG A 1 91 ? 0.103 8.247 -1.469 1.00 93.44 91 ARG A CA 1
ATOM 696 C C . ARG A 1 91 ? 0.983 7.061 -1.839 1.00 93.44 91 ARG A C 1
ATOM 698 O O . ARG A 1 91 ? 1.618 6.466 -0.969 1.00 93.44 91 ARG A O 1
ATOM 705 N N . VAL A 1 92 ? 1.054 6.774 -3.131 1.00 95.06 92 VAL A N 1
ATOM 706 C CA . VAL A 1 92 ? 1.872 5.712 -3.710 1.00 95.06 92 VAL A CA 1
ATOM 707 C C . VAL A 1 92 ? 2.775 6.308 -4.778 1.00 95.06 92 VAL A C 1
ATOM 709 O O . VAL A 1 92 ? 2.305 7.004 -5.676 1.00 9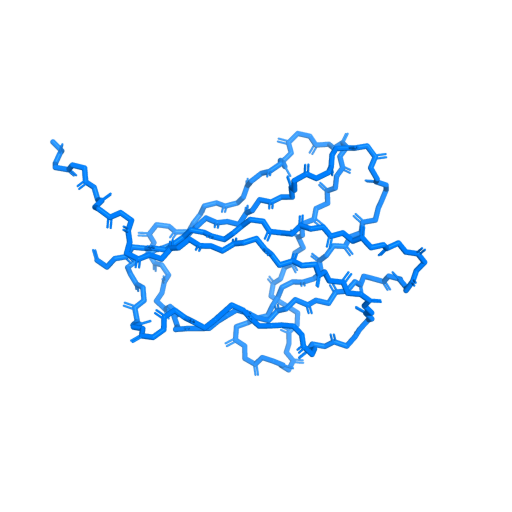5.06 92 VAL A O 1
ATOM 712 N N . GLU A 1 93 ? 4.069 6.018 -4.695 1.00 94.44 93 GLU A N 1
ATOM 713 C CA . GLU A 1 93 ? 5.055 6.395 -5.710 1.00 94.44 93 GLU A CA 1
ATOM 714 C C . GLU A 1 93 ? 5.842 5.162 -6.121 1.00 94.44 93 GLU A C 1
ATOM 716 O O . GLU A 1 93 ? 6.334 4.453 -5.252 1.00 94.44 93 GLU A O 1
ATOM 721 N N . ALA A 1 94 ? 5.999 4.905 -7.418 1.00 94.00 94 ALA A N 1
ATOM 722 C CA . ALA A 1 94 ? 6.796 3.778 -7.901 1.00 94.00 94 ALA A CA 1
ATOM 723 C C . ALA A 1 94 ? 7.737 4.199 -9.033 1.00 94.00 94 ALA A C 1
ATOM 725 O O . ALA A 1 94 ? 7.457 5.120 -9.810 1.00 94.00 94 ALA A O 1
ATOM 726 N N . TRP A 1 95 ? 8.876 3.519 -9.127 1.00 93.00 95 TRP A N 1
ATOM 727 C CA . TRP A 1 95 ? 9.886 3.738 -10.163 1.00 93.00 95 TRP A CA 1
ATOM 728 C C . TRP A 1 95 ? 10.341 2.409 -10.763 1.00 93.00 95 TRP A C 1
ATOM 730 O O . TRP A 1 95 ? 10.115 1.348 -10.184 1.00 93.00 95 TRP A O 1
ATOM 740 N N . ALA A 1 96 ? 10.952 2.485 -11.943 1.00 86.00 96 ALA A N 1
ATOM 741 C CA . ALA A 1 96 ? 11.510 1.359 -12.692 1.00 86.00 96 ALA A CA 1
ATOM 742 C C . ALA A 1 96 ? 13.030 1.500 -12.808 1.00 86.00 96 ALA A C 1
ATOM 744 O O . ALA A 1 96 ? 13.510 2.656 -12.7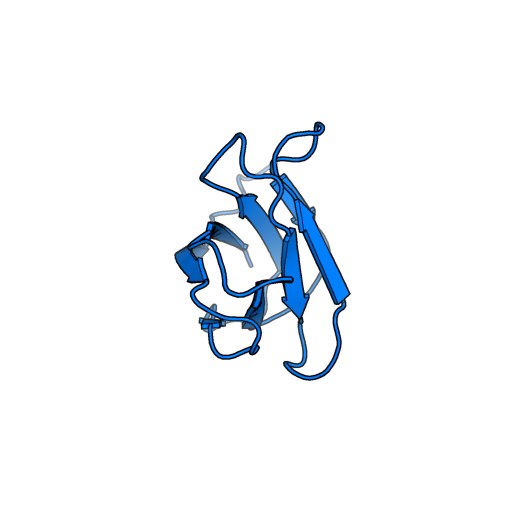18 1.00 86.00 96 ALA A O 1
#

Secondary structure (DSSP, 8-state):
-----EEEEEEEEE-SSSTTEEEE-SS--SEEEEEESS-S---EEEEESSSSS--EEEESSSS-SEEEETT---SEEEEEESSTT--EEEEEEEE-

Radius of gyration: 12.85 Å; chains: 1; bounding box: 38×25×31 Å

Sequence (96 aa):
MSANKFNYFEILTVPNTDFGIVADFGFVSAGFLLALTSSGASDIVYYSFDQLTIHGVLQGGTVFEALAFDSRHESKIWFALDTGESLLSVRVEAWA